Protein AF-A0A955JJM4-F1 (afdb_monomer_lite)

Secondary structure (DSSP, 8-state):
--------BHHHHHHTTTT-HHHHHHHHTS-HHHHHTS-SSBPPHHHHHHIIIII-GGGT--S--

Structure (mmCIF, N/CA/C/O backbone):
data_AF-A0A955JJM4-F1
#
_entry.id   AF-A0A955JJM4-F1
#
loop_
_atom_site.group_PDB
_atom_site.id
_atom_site.type_symbol
_atom_site.label_atom_id
_atom_site.label_alt_id
_atom_site.label_comp_id
_atom_site.label_asym_id
_atom_site.label_entity_id
_atom_site.label_seq_id
_atom_site.pdbx_PDB_ins_code
_atom_site.Cartn_x
_atom_site.Cartn_y
_atom_site.Cartn_z
_atom_site.occupancy
_atom_site.B_iso_or_equiv
_atom_site.auth_seq_id
_atom_site.auth_comp_id
_atom_site.auth_asym_id
_atom_site.auth_atom_id
_atom_site.pdbx_PDB_model_num
ATOM 1 N N . MET A 1 1 ? 0.713 16.142 19.467 1.00 34.50 1 MET A N 1
ATOM 2 C CA . MET A 1 1 ? -0.360 15.129 19.449 1.00 34.50 1 MET A CA 1
ATOM 3 C C . MET A 1 1 ? 0.081 14.056 18.476 1.00 34.50 1 MET A C 1
ATOM 5 O O . MET A 1 1 ? 0.160 14.349 17.292 1.00 34.50 1 MET A O 1
ATOM 9 N N . ALA A 1 2 ? 0.521 12.896 18.968 1.00 42.59 2 ALA A N 1
ATOM 10 C CA . ALA A 1 2 ? 0.891 11.789 18.094 1.00 42.59 2 ALA A CA 1
ATOM 11 C C . ALA A 1 2 ? -0.415 11.175 17.595 1.00 42.59 2 ALA A C 1
ATOM 13 O O . ALA A 1 2 ? -1.099 10.481 18.338 1.00 42.59 2 ALA A O 1
ATOM 14 N N . THR A 1 3 ? -0.828 11.530 16.383 1.00 45.69 3 THR A N 1
ATOM 15 C CA . THR A 1 3 ? -1.877 10.787 15.699 1.00 45.69 3 THR A CA 1
ATOM 16 C C . THR A 1 3 ? -1.301 9.404 15.427 1.00 45.69 3 THR A C 1
ATOM 18 O O . THR A 1 3 ? -0.444 9.246 14.561 1.00 45.69 3 THR A O 1
ATOM 21 N N . GLU A 1 4 ? -1.709 8.412 16.219 1.00 56.72 4 GLU A N 1
ATOM 22 C CA . GLU A 1 4 ? -1.469 6.994 15.946 1.00 56.72 4 GLU A CA 1
ATOM 23 C C . GLU A 1 4 ? -2.177 6.643 14.631 1.00 56.72 4 GLU A C 1
ATOM 25 O O . GLU A 1 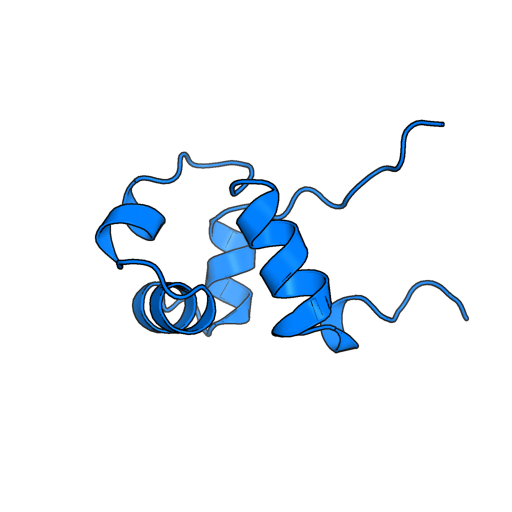4 ? -3.299 6.143 14.595 1.00 56.72 4 GLU A O 1
ATOM 30 N N . GLN A 1 5 ? -1.556 6.997 13.504 1.00 56.34 5 GLN A N 1
ATOM 31 C CA . GLN A 1 5 ? -2.000 6.514 12.211 1.00 56.34 5 GLN A CA 1
ATOM 32 C C . GLN A 1 5 ? -1.819 4.989 12.228 1.00 56.34 5 GLN A C 1
ATOM 34 O O . GLN A 1 5 ? -0.726 4.521 12.557 1.00 56.34 5 GLN A O 1
ATOM 39 N N . PRO A 1 6 ? -2.837 4.186 11.873 1.00 63.91 6 PRO A N 1
ATOM 40 C CA . PRO A 1 6 ? -2.677 2.754 11.776 1.00 63.91 6 PRO A CA 1
ATOM 41 C C . PRO A 1 6 ? -1.643 2.471 10.709 1.00 63.91 6 PRO A C 1
ATOM 43 O O . PRO A 1 6 ? -1.763 2.855 9.541 1.00 63.91 6 PRO A O 1
ATOM 46 N N . ILE A 1 7 ? -0.614 1.783 11.155 1.00 76.69 7 ILE A N 1
ATOM 47 C CA . ILE A 1 7 ? 0.470 1.327 10.323 1.00 76.69 7 ILE A CA 1
ATOM 48 C C . ILE A 1 7 ? -0.072 0.130 9.535 1.00 76.69 7 ILE A C 1
ATOM 50 O O . ILE A 1 7 ? -0.134 -0.981 10.053 1.00 76.69 7 ILE A O 1
ATOM 54 N N . ILE A 1 8 ? -0.511 0.356 8.291 1.00 86.19 8 ILE A N 1
ATOM 55 C CA . ILE A 1 8 ? -0.916 -0.737 7.397 1.00 86.19 8 ILE A CA 1
ATOM 56 C C . ILE A 1 8 ? 0.349 -1.398 6.864 1.00 86.19 8 ILE A C 1
ATOM 58 O O . ILE A 1 8 ? 1.179 -0.766 6.206 1.00 86.19 8 ILE A O 1
ATOM 62 N N . THR A 1 9 ? 0.490 -2.689 7.129 1.00 90.25 9 THR A N 1
ATOM 63 C CA . THR A 1 9 ? 1.575 -3.490 6.564 1.00 90.25 9 THR A CA 1
ATOM 64 C C . THR A 1 9 ? 1.281 -3.900 5.123 1.00 90.25 9 THR A C 1
ATOM 66 O O . THR A 1 9 ? 0.126 -3.961 4.697 1.00 90.25 9 THR A O 1
ATOM 69 N N . LYS A 1 10 ? 2.325 -4.233 4.355 1.00 89.19 10 LYS A N 1
ATOM 70 C CA . LYS A 1 10 ? 2.186 -4.767 2.988 1.00 89.19 10 LYS A CA 1
ATOM 71 C C . LYS A 1 10 ? 1.207 -5.938 2.922 1.00 89.19 10 LYS A C 1
ATOM 73 O O . LYS A 1 10 ? 0.375 -5.968 2.021 1.00 89.19 10 LYS A O 1
ATOM 78 N N . GLN A 1 11 ? 1.287 -6.865 3.876 1.00 88.25 11 GLN A N 1
ATOM 79 C CA . GLN A 1 11 ? 0.416 -8.037 3.906 1.00 88.25 11 GLN A CA 1
ATOM 80 C C . GLN A 1 11 ? -1.044 -7.643 4.135 1.00 88.25 11 GLN A C 1
ATOM 82 O O . GLN A 1 11 ? -1.894 -8.012 3.338 1.00 88.25 11 GLN A O 1
ATOM 87 N N . GLN A 1 12 ? -1.326 -6.789 5.123 1.00 88.69 12 GLN A N 1
ATOM 88 C CA . GLN A 1 12 ? -2.685 -6.288 5.358 1.00 88.69 12 GLN A CA 1
ATOM 89 C C . GLN A 1 12 ? -3.246 -5.554 4.136 1.00 88.69 12 GLN A C 1
ATOM 91 O O . GLN A 1 12 ? -4.399 -5.757 3.762 1.00 88.69 12 GLN A O 1
ATOM 96 N N . ALA A 1 13 ? -2.427 -4.731 3.476 1.00 88.25 13 ALA A N 1
ATOM 97 C CA . ALA A 1 13 ? -2.832 -4.054 2.250 1.00 88.25 13 ALA A CA 1
ATOM 98 C C . ALA A 1 13 ? -3.130 -5.043 1.117 1.00 88.25 13 ALA A C 1
ATOM 100 O O . ALA A 1 13 ? -4.024 -4.791 0.319 1.00 88.25 13 ALA A O 1
ATOM 101 N N . LEU A 1 14 ? -2.405 -6.158 1.022 1.00 90.12 14 LEU A N 1
ATOM 102 C CA . LEU A 1 14 ? -2.691 -7.211 0.050 1.00 90.12 14 LEU A CA 1
ATOM 103 C C . LEU A 1 14 ? -3.975 -7.962 0.404 1.00 90.12 14 LEU A C 1
ATOM 105 O O . LEU A 1 14 ? -4.804 -8.169 -0.480 1.00 90.12 14 LEU A O 1
ATOM 109 N N . ASP A 1 15 ? -4.167 -8.315 1.672 1.00 90.12 15 ASP A N 1
ATOM 110 C CA . ASP A 1 15 ? -5.337 -9.049 2.161 1.00 90.12 15 ASP A CA 1
ATOM 111 C C . ASP A 1 15 ? -6.635 -8.258 1.927 1.00 90.12 15 ASP A C 1
ATOM 113 O O . ASP A 1 15 ? -7.640 -8.826 1.504 1.00 90.12 15 ASP A O 1
ATOM 117 N N . MET A 1 16 ? -6.594 -6.923 2.048 1.00 87.56 16 MET A N 1
ATOM 118 C CA . MET A 1 16 ? -7.710 -6.032 1.682 1.00 87.56 16 MET A CA 1
ATOM 119 C C . MET A 1 16 ? -8.139 -6.145 0.207 1.00 87.56 16 MET A C 1
ATOM 121 O O . MET A 1 16 ? -9.246 -5.716 -0.136 1.00 87.56 16 MET A O 1
ATOM 125 N N . TYR A 1 17 ? -7.278 -6.688 -0.658 1.00 89.00 17 TYR A N 1
ATOM 126 C CA . TYR A 1 17 ? -7.496 -6.908 -2.091 1.00 89.00 17 TYR A CA 1
ATOM 127 C C . TYR A 1 17 ? -7.383 -8.395 -2.467 1.00 89.00 17 TYR A C 1
ATOM 129 O O . TYR A 1 17 ? -6.893 -8.725 -3.552 1.00 89.00 17 TYR A O 1
ATOM 137 N N . ASP A 1 18 ? -7.834 -9.294 -1.589 1.00 86.69 18 ASP A N 1
ATOM 138 C CA . ASP A 1 18 ? -7.843 -10.752 -1.794 1.00 86.69 18 ASP A CA 1
ATOM 139 C C . ASP A 1 18 ? -6.435 -11.345 -2.009 1.00 86.69 18 ASP A C 1
ATOM 141 O O . ASP A 1 18 ? -6.232 -12.237 -2.834 1.00 86.69 18 ASP A O 1
ATOM 145 N N . GLY A 1 19 ? -5.418 -10.774 -1.359 1.00 86.69 19 GLY A N 1
ATOM 146 C CA . GLY A 1 19 ? -4.014 -11.149 -1.554 1.00 86.69 19 GLY A CA 1
ATOM 147 C C . GLY A 1 19 ? -3.441 -10.734 -2.918 1.00 86.69 19 GLY A C 1
ATOM 148 O O . GLY A 1 19 ? -2.331 -11.129 -3.283 1.00 86.69 19 GLY A O 1
ATOM 149 N N . ASN A 1 20 ? -4.172 -9.945 -3.715 1.00 89.25 20 ASN A N 1
ATOM 150 C CA . ASN A 1 20 ? -3.803 -9.659 -5.096 1.00 89.25 20 ASN A CA 1
ATOM 151 C C . ASN A 1 20 ? -3.078 -8.313 -5.252 1.00 89.25 20 ASN A C 1
ATOM 153 O O . ASN A 1 20 ? -3.684 -7.252 -5.430 1.00 89.25 20 ASN A O 1
ATOM 157 N N . GLY A 1 21 ? -1.746 -8.376 -5.327 1.00 90.38 21 GLY A N 1
ATOM 158 C CA . GLY A 1 21 ? -0.900 -7.195 -5.536 1.00 90.38 21 GLY A CA 1
ATOM 159 C C . GLY A 1 21 ? -1.144 -6.440 -6.848 1.00 90.38 21 GLY A C 1
ATOM 160 O O . GLY A 1 21 ? -0.852 -5.250 -6.923 1.00 90.38 21 GLY A O 1
ATOM 161 N N . ALA A 1 22 ? -1.709 -7.079 -7.881 1.00 91.56 22 ALA A N 1
ATOM 162 C CA . ALA A 1 22 ? -2.067 -6.383 -9.118 1.00 91.56 22 ALA A CA 1
ATOM 163 C C . ALA A 1 22 ? -3.348 -5.547 -8.957 1.00 91.56 22 ALA A C 1
ATOM 165 O O . ALA A 1 22 ? -3.419 -4.442 -9.496 1.00 91.56 22 ALA A O 1
ATOM 166 N N . LYS A 1 23 ? -4.337 -6.040 -8.193 1.00 91.19 23 LYS A N 1
ATOM 167 C CA . LYS A 1 23 ? -5.535 -5.261 -7.836 1.00 91.19 23 LYS A CA 1
ATOM 168 C C . LYS A 1 23 ? -5.153 -4.052 -6.981 1.00 91.19 23 LYS A C 1
ATOM 170 O O . LYS A 1 23 ? -5.547 -2.937 -7.311 1.00 91.19 23 LYS A O 1
ATOM 175 N N . LEU A 1 24 ? -4.319 -4.265 -5.961 1.00 91.62 24 LEU A N 1
ATOM 176 C CA . LEU A 1 24 ? -3.806 -3.197 -5.102 1.00 91.62 24 LEU A CA 1
ATOM 177 C C . LEU A 1 24 ? -3.045 -2.130 -5.906 1.00 91.62 24 LEU A C 1
ATOM 179 O O . LEU A 1 24 ? -3.309 -0.940 -5.758 1.00 91.62 24 LEU A O 1
ATOM 183 N N . ALA A 1 25 ? -2.146 -2.545 -6.805 1.00 93.06 25 ALA A N 1
ATOM 184 C CA . ALA A 1 25 ? -1.398 -1.622 -7.656 1.00 93.06 25 ALA A CA 1
ATOM 185 C C . ALA A 1 25 ? -2.323 -0.762 -8.533 1.00 93.06 25 ALA A C 1
ATOM 187 O O . ALA A 1 25 ? -2.152 0.454 -8.596 1.00 93.06 25 ALA A O 1
ATOM 188 N N . ARG A 1 26 ? -3.346 -1.373 -9.150 1.00 91.62 26 ARG A N 1
ATOM 189 C CA . ARG A 1 26 ? -4.352 -0.652 -9.948 1.00 91.62 26 ARG A CA 1
ATOM 190 C C . ARG A 1 26 ? -5.131 0.357 -9.110 1.00 91.62 26 ARG A C 1
ATOM 192 O O . ARG A 1 26 ? -5.261 1.502 -9.526 1.00 91.62 26 ARG A O 1
ATOM 199 N N . ALA A 1 27 ? -5.592 -0.040 -7.927 1.00 90.00 27 ALA A N 1
ATOM 200 C CA . ALA A 1 27 ? -6.339 0.837 -7.028 1.00 90.00 27 ALA A CA 1
ATOM 201 C C . ALA A 1 27 ? -5.490 2.035 -6.559 1.00 90.00 27 ALA A C 1
ATOM 203 O O . ALA A 1 27 ? -5.944 3.178 -6.513 1.00 90.00 27 ALA A O 1
ATOM 204 N N . LEU A 1 28 ? -4.206 1.796 -6.295 1.00 90.00 28 LEU A N 1
ATOM 205 C CA . LEU A 1 28 ? -3.255 2.838 -5.920 1.00 90.00 28 LEU A CA 1
ATOM 206 C C . LEU A 1 28 ? -2.752 3.679 -7.099 1.00 90.00 28 LEU A C 1
ATOM 208 O O . LEU A 1 28 ? -2.120 4.710 -6.864 1.00 90.00 28 LEU A O 1
ATOM 212 N N . ASN A 1 29 ? -3.090 3.315 -8.337 1.00 91.12 29 ASN A N 1
ATOM 213 C CA . ASN A 1 29 ? -2.544 3.895 -9.563 1.00 91.12 29 ASN A CA 1
ATOM 214 C C . ASN A 1 29 ? -1.004 3.825 -9.615 1.00 91.12 29 ASN A C 1
ATOM 216 O O . ASN A 1 29 ? -0.325 4.805 -9.908 1.00 91.12 29 ASN A O 1
ATOM 220 N N . THR A 1 30 ? -0.454 2.662 -9.269 1.00 92.00 30 THR A N 1
ATOM 221 C CA . THR A 1 30 ? 0.980 2.351 -9.320 1.00 92.00 30 THR A CA 1
ATOM 222 C C . THR A 1 30 ? 1.215 1.035 -10.066 1.00 92.00 30 THR A C 1
ATOM 224 O O . THR A 1 30 ? 0.283 0.375 -10.528 1.00 92.00 30 THR A O 1
ATOM 227 N N . THR A 1 31 ? 2.473 0.626 -10.204 1.00 92.38 31 THR A N 1
ATOM 228 C CA . THR A 1 31 ? 2.844 -0.632 -10.854 1.00 92.38 31 THR A CA 1
ATOM 229 C C . THR A 1 31 ? 2.933 -1.782 -9.852 1.00 92.38 31 THR A C 1
ATOM 231 O O . THR A 1 31 ? 3.233 -1.606 -8.670 1.00 92.38 31 THR A O 1
ATOM 234 N N . ARG A 1 32 ? 2.737 -3.013 -10.339 1.00 91.12 32 ARG A N 1
ATOM 235 C CA . ARG A 1 32 ? 2.924 -4.230 -9.531 1.00 91.12 32 ARG A CA 1
ATOM 236 C C . ARG A 1 32 ? 4.350 -4.348 -8.980 1.00 91.12 32 ARG A C 1
ATOM 238 O O . ARG A 1 32 ? 4.535 -4.838 -7.873 1.00 91.12 32 ARG A O 1
ATOM 245 N N . GLN A 1 33 ? 5.344 -3.883 -9.740 1.00 91.62 33 GLN A N 1
ATOM 246 C CA . GLN A 1 33 ? 6.746 -3.842 -9.314 1.00 91.62 33 GLN A CA 1
ATOM 247 C C . GLN A 1 33 ? 6.941 -2.911 -8.114 1.00 91.62 33 GLN A C 1
ATOM 249 O O . GLN A 1 33 ? 7.644 -3.283 -7.181 1.00 91.62 33 GLN A O 1
ATOM 254 N N . CYS A 1 34 ? 6.266 -1.756 -8.091 1.00 90.12 34 CYS A N 1
ATOM 255 C CA . CYS A 1 34 ? 6.295 -0.845 -6.948 1.00 90.12 34 CYS A CA 1
ATOM 256 C C . CYS A 1 34 ? 5.753 -1.522 -5.680 1.00 90.12 34 CYS A C 1
ATOM 258 O O . CYS A 1 34 ? 6.430 -1.518 -4.657 1.00 90.12 34 CYS A O 1
ATOM 260 N N . VAL A 1 35 ? 4.593 -2.185 -5.770 1.00 89.56 35 VAL A N 1
ATOM 261 C CA . VAL A 1 35 ? 4.003 -2.941 -4.646 1.00 89.56 35 VAL A CA 1
ATOM 262 C C . VAL A 1 35 ? 4.914 -4.088 -4.196 1.00 89.56 35 VAL A C 1
ATOM 264 O O . VAL A 1 35 ? 5.083 -4.328 -3.002 1.00 89.56 35 VAL A O 1
ATOM 267 N N . SER A 1 36 ? 5.542 -4.796 -5.139 1.00 89.94 36 SER A N 1
ATOM 268 C CA . SER A 1 36 ? 6.470 -5.887 -4.826 1.00 89.94 36 SER A CA 1
ATOM 269 C C . SER A 1 36 ? 7.733 -5.400 -4.115 1.00 89.94 36 SER A C 1
ATOM 271 O O . SER A 1 36 ? 8.242 -6.119 -3.257 1.00 89.94 36 SER A O 1
ATOM 273 N N . ALA A 1 37 ? 8.218 -4.203 -4.458 1.00 90.75 37 ALA A N 1
ATOM 274 C CA . ALA A 1 37 ? 9.423 -3.593 -3.897 1.00 90.75 37 ALA A CA 1
ATOM 275 C C . ALA A 1 37 ? 9.231 -3.032 -2.480 1.00 90.75 37 ALA A C 1
ATOM 277 O O . ALA A 1 37 ? 10.207 -2.652 -1.832 1.00 90.75 37 ALA A O 1
ATOM 278 N N . TRP A 1 38 ? 7.994 -2.966 -1.978 1.00 88.88 38 TRP A N 1
ATOM 279 C CA . TRP A 1 38 ? 7.757 -2.598 -0.588 1.00 88.88 38 TRP A CA 1
ATOM 280 C C . TRP A 1 38 ? 8.399 -3.618 0.346 1.00 88.88 38 TRP A C 1
ATOM 282 O O . TRP A 1 38 ? 8.249 -4.831 0.152 1.00 88.88 38 TRP A O 1
ATOM 292 N N . ARG A 1 39 ? 9.097 -3.100 1.360 1.00 85.69 39 ARG A N 1
ATOM 293 C CA . ARG A 1 39 ? 9.677 -3.906 2.434 1.00 85.69 39 ARG A CA 1
ATOM 294 C C . ARG A 1 39 ? 8.567 -4.612 3.208 1.00 85.69 39 ARG A C 1
ATOM 296 O O . ARG A 1 39 ? 7.439 -4.121 3.273 1.00 85.69 39 ARG A O 1
ATOM 303 N N . ASP A 1 40 ? 8.909 -5.743 3.808 1.00 77.00 40 ASP A N 1
ATOM 304 C CA . ASP A 1 40 ? 8.016 -6.438 4.729 1.00 77.00 40 ASP A CA 1
ATOM 305 C C . ASP A 1 40 ? 7.877 -5.580 5.992 1.00 77.00 40 ASP A C 1
ATOM 307 O O . ASP A 1 40 ? 8.788 -5.478 6.813 1.00 77.00 40 ASP A O 1
ATOM 311 N N . GLY A 1 41 ? 6.775 -4.834 6.059 1.00 84.56 41 GLY A N 1
ATOM 312 C CA . GLY A 1 41 ? 6.570 -3.778 7.040 1.00 84.56 41 GLY A CA 1
ATOM 313 C C . GLY A 1 41 ? 5.508 -2.770 6.593 1.00 84.56 41 GLY A C 1
ATOM 314 O O . GLY A 1 41 ? 4.652 -3.116 5.768 1.00 84.56 41 GLY A O 1
ATOM 315 N N . PRO A 1 42 ? 5.547 -1.539 7.137 1.00 87.81 42 PRO A N 1
ATOM 316 C CA . PRO A 1 42 ? 4.623 -0.469 6.781 1.00 87.81 42 PRO A CA 1
ATOM 317 C C . PRO A 1 42 ? 4.685 -0.160 5.289 1.00 87.81 42 PRO A C 1
ATOM 319 O O . PRO A 1 42 ? 5.770 0.036 4.733 1.00 87.81 42 PRO A O 1
ATOM 322 N N . ILE A 1 43 ? 3.525 -0.071 4.643 1.00 90.25 43 ILE A N 1
ATOM 323 C CA . ILE A 1 43 ? 3.460 0.511 3.303 1.00 90.25 43 ILE A CA 1
ATOM 324 C C . ILE A 1 43 ? 3.708 2.026 3.392 1.00 90.25 43 ILE A C 1
ATOM 326 O O . ILE A 1 43 ? 3.535 2.622 4.458 1.00 90.25 43 ILE A O 1
ATOM 330 N N . PRO A 1 44 ? 4.087 2.681 2.283 1.00 89.06 44 PRO A N 1
ATOM 331 C CA . PRO A 1 44 ? 4.258 4.128 2.264 1.00 89.06 44 PRO A CA 1
ATOM 332 C C . PRO A 1 44 ? 3.002 4.880 2.729 1.00 89.06 44 PRO A C 1
ATOM 334 O O . PRO A 1 44 ? 1.888 4.519 2.349 1.00 89.06 44 PRO A O 1
ATOM 337 N N . GLU A 1 45 ? 3.182 5.973 3.473 1.00 87.06 45 GLU A N 1
ATOM 338 C CA . GLU A 1 45 ? 2.080 6.766 4.046 1.00 87.06 45 GL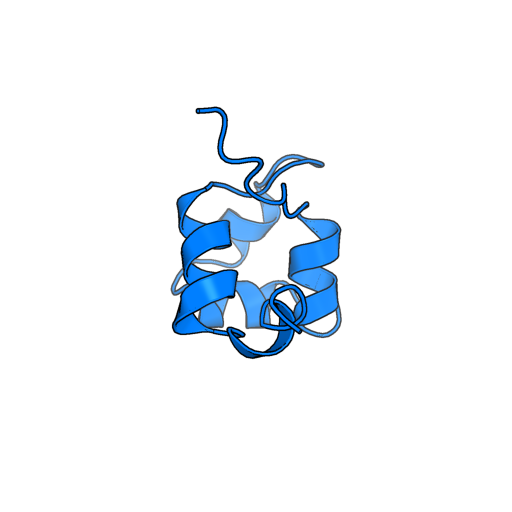U A CA 1
ATOM 339 C C . GLU A 1 45 ? 1.057 7.217 2.990 1.00 87.06 45 GLU A C 1
ATOM 341 O O . GLU A 1 45 ? -0.149 7.110 3.199 1.00 87.06 45 GLU A O 1
ATOM 346 N N . TRP A 1 46 ? 1.510 7.620 1.798 1.00 89.00 46 TRP A N 1
ATOM 347 C CA . TRP A 1 46 ? 0.613 7.998 0.699 1.00 89.00 46 TRP A CA 1
ATOM 348 C C . TRP A 1 46 ? -0.343 6.864 0.291 1.00 89.00 46 TRP A C 1
ATOM 350 O O . TRP A 1 46 ? -1.490 7.118 -0.078 1.00 89.00 46 TRP A O 1
ATOM 360 N N . ALA A 1 47 ? 0.112 5.609 0.363 1.00 89.19 47 ALA A N 1
ATOM 361 C CA . ALA A 1 47 ? -0.701 4.442 0.050 1.00 89.19 47 ALA A CA 1
ATOM 362 C C . ALA A 1 47 ? -1.677 4.147 1.193 1.00 89.19 47 ALA A C 1
ATOM 364 O O . ALA A 1 47 ? -2.839 3.852 0.921 1.00 89.19 47 ALA A O 1
ATOM 365 N N . VAL A 1 48 ? -1.238 4.305 2.450 1.00 88.38 48 VAL A N 1
ATOM 366 C CA . VAL A 1 48 ? -2.105 4.216 3.637 1.00 88.38 48 VAL A CA 1
ATOM 367 C C . VAL A 1 4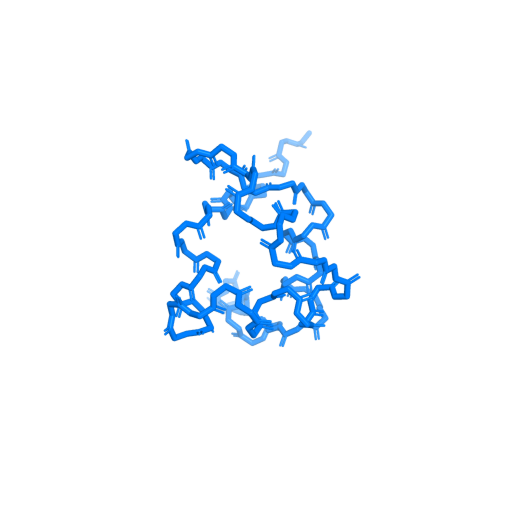8 ? -3.262 5.202 3.514 1.00 88.38 48 VAL A C 1
ATOM 369 O O . VAL A 1 48 ? -4.419 4.798 3.574 1.00 88.38 48 VAL A O 1
ATOM 372 N N . LEU A 1 49 ? -2.970 6.479 3.267 1.00 86.75 49 LEU A N 1
ATOM 373 C CA . LEU A 1 49 ? -3.985 7.526 3.143 1.00 86.75 49 LEU A CA 1
ATOM 374 C C . LEU A 1 49 ? -4.959 7.242 1.994 1.00 86.75 49 LEU A C 1
ATOM 376 O O . LEU A 1 49 ? -6.169 7.364 2.159 1.00 86.75 49 LEU A O 1
ATOM 380 N N . LYS A 1 50 ? -4.454 6.801 0.840 1.00 87.94 50 LYS A N 1
ATOM 381 C CA . LYS A 1 50 ? -5.299 6.488 -0.317 1.00 87.94 50 LYS A CA 1
ATOM 382 C C . LYS A 1 50 ? -6.208 5.285 -0.059 1.00 87.94 50 LYS A C 1
ATOM 384 O O . LYS A 1 50 ? -7.383 5.326 -0.417 1.00 87.94 50 LYS A O 1
ATOM 389 N N . ILE A 1 51 ? -5.696 4.240 0.593 1.00 86.56 51 ILE A N 1
ATOM 390 C CA . ILE A 1 51 ? -6.508 3.087 0.999 1.00 86.56 51 ILE A CA 1
ATOM 391 C C . ILE A 1 51 ? -7.590 3.525 1.987 1.00 86.56 51 ILE A C 1
ATOM 393 O O . ILE A 1 51 ? -8.752 3.192 1.779 1.00 86.56 51 ILE A O 1
ATOM 397 N N . ARG A 1 52 ? -7.224 4.309 3.005 1.00 81.62 52 ARG A N 1
ATOM 398 C CA . ARG A 1 52 ? -8.122 4.696 4.099 1.00 81.62 52 ARG A CA 1
ATOM 399 C C . ARG A 1 52 ? -9.181 5.713 3.714 1.00 81.62 52 ARG A C 1
ATOM 401 O O . ARG A 1 52 ? -10.273 5.623 4.234 1.00 81.62 52 ARG A O 1
ATOM 408 N N . PHE A 1 53 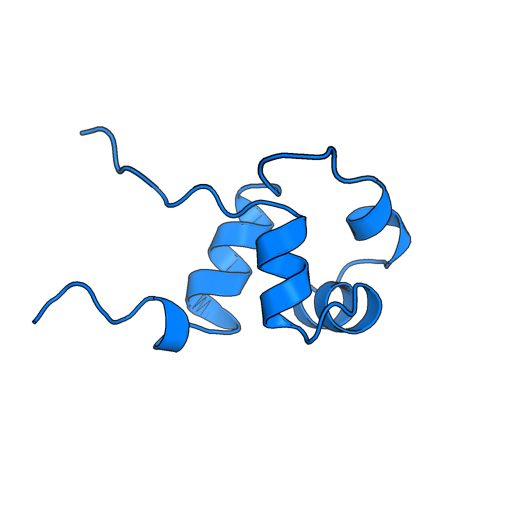? -8.885 6.676 2.850 1.00 79.19 53 PHE A N 1
ATOM 409 C CA . PHE A 1 53 ? -9.821 7.778 2.587 1.00 79.19 53 PHE A CA 1
ATOM 410 C C . PHE A 1 53 ? -10.500 7.703 1.223 1.00 79.19 53 PHE A C 1
ATOM 412 O O . PHE A 1 53 ? -11.544 8.315 1.036 1.00 79.19 53 PHE A O 1
ATOM 419 N N . ILE A 1 54 ? -9.917 6.983 0.260 1.00 79.94 54 ILE A N 1
ATOM 420 C CA . ILE A 1 54 ? -10.414 6.975 -1.123 1.00 79.94 54 ILE A CA 1
ATOM 421 C C . ILE A 1 54 ? -10.922 5.594 -1.521 1.00 79.94 54 ILE A C 1
ATOM 423 O O . ILE A 1 54 ? -11.966 5.484 -2.152 1.00 79.94 54 ILE A O 1
ATOM 427 N N . LEU A 1 55 ? -10.174 4.538 -1.199 1.00 79.81 55 LEU A N 1
ATOM 428 C CA . LEU A 1 55 ? -10.446 3.215 -1.762 1.00 79.81 55 LEU A CA 1
ATOM 429 C C . LEU A 1 55 ? -11.347 2.363 -0.874 1.00 79.81 55 LEU A C 1
ATOM 431 O O . LEU A 1 55 ? -12.211 1.664 -1.393 1.00 79.81 55 LEU A O 1
ATOM 435 N N . LYS A 1 56 ? -11.128 2.387 0.443 1.00 76.44 56 LYS A N 1
ATOM 436 C CA . LYS A 1 56 ? -11.912 1.631 1.422 1.00 76.44 56 LYS A CA 1
ATOM 437 C C . LYS A 1 56 ? -12.146 2.441 2.706 1.00 76.44 56 LYS A C 1
ATOM 439 O O . LYS A 1 56 ? -11.699 1.995 3.759 1.00 76.44 56 LYS A O 1
ATOM 444 N N . PRO A 1 57 ? -12.828 3.601 2.638 1.00 71.19 57 PRO A N 1
ATOM 445 C CA . PRO A 1 57 ? -13.174 4.379 3.831 1.00 71.19 57 PRO A CA 1
ATOM 446 C C . PRO A 1 57 ? -13.948 3.564 4.866 1.00 71.19 57 PRO A C 1
ATOM 448 O O . PRO A 1 57 ? -13.583 3.562 6.036 1.00 71.19 57 PRO A O 1
ATOM 451 N N . GLU A 1 58 ? -14.888 2.742 4.408 1.00 75.25 58 GLU A N 1
ATOM 452 C CA . GLU A 1 58 ? -15.756 1.907 5.246 1.00 75.25 58 GLU A CA 1
ATOM 453 C C . GLU A 1 58 ? -14.991 0.907 6.134 1.00 75.25 58 GLU A C 1
ATOM 455 O O . GLU A 1 58 ? -15.439 0.579 7.225 1.00 75.25 58 GLU A O 1
ATOM 460 N N . LEU A 1 59 ? -13.802 0.445 5.716 1.00 68.88 59 LEU A N 1
ATOM 461 C CA . LEU A 1 59 ? -12.973 -0.446 6.545 1.00 68.88 59 LEU A CA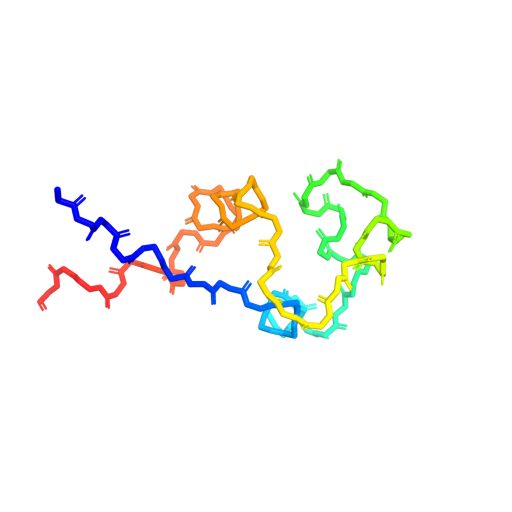 1
ATOM 462 C C . LEU A 1 59 ? -12.353 0.258 7.762 1.00 68.88 59 LEU A C 1
ATOM 464 O O . LEU A 1 59 ? -11.788 -0.406 8.628 1.00 68.88 59 LEU A O 1
ATOM 468 N N . PHE A 1 60 ? -12.390 1.589 7.797 1.00 67.12 60 PHE A N 1
ATOM 469 C CA . PHE A 1 60 ? -11.759 2.406 8.829 1.00 67.12 60 PHE A CA 1
ATOM 470 C C . PHE A 1 60 ? -12.746 3.335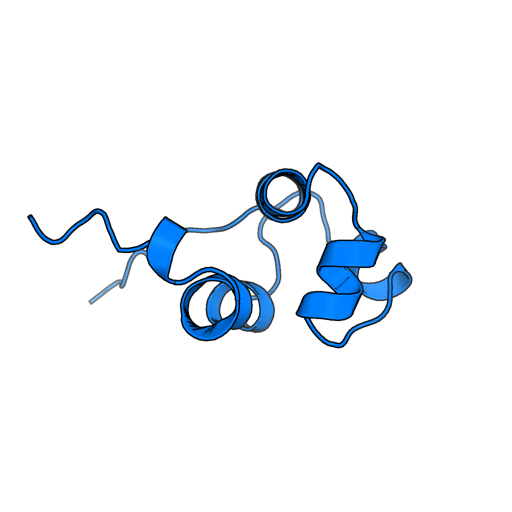 9.544 1.00 67.12 60 PHE A C 1
ATOM 472 O O . PHE A 1 60 ? -12.312 4.085 10.418 1.00 67.12 60 PHE A O 1
ATOM 479 N N . GLU A 1 61 ? -14.039 3.286 9.211 1.00 62.44 61 GLU A N 1
ATOM 480 C CA . GLU A 1 61 ? -15.083 4.104 9.847 1.00 62.44 61 GLU A CA 1
ATOM 481 C C . GLU A 1 61 ? -15.547 3.570 11.217 1.00 62.44 61 GLU A C 1
ATOM 483 O O . GLU A 1 61 ? -16.347 4.212 11.891 1.00 62.44 61 GLU A O 1
ATOM 488 N N . ASP A 1 62 ? -14.983 2.464 11.703 1.00 55.31 62 ASP A N 1
ATOM 489 C CA . ASP A 1 62 ? -15.439 1.789 12.924 1.00 55.31 62 ASP A CA 1
ATOM 490 C C . ASP A 1 62 ? -14.628 2.165 14.185 1.00 55.31 62 ASP A C 1
ATOM 492 O O . ASP A 1 62 ? -14.055 1.322 14.874 1.00 55.31 62 ASP A O 1
ATOM 496 N N . SER A 1 63 ? -14.504 3.465 14.474 1.00 52.03 63 SER A N 1
ATOM 497 C CA . SER A 1 63 ? -13.944 3.938 15.758 1.00 52.03 63 SER A CA 1
ATOM 498 C C . SER A 1 63 ? -14.524 5.282 16.223 1.00 52.03 63 SER A C 1
ATOM 500 O O . SER A 1 63 ? -13.824 6.080 16.852 1.00 52.03 63 SER A O 1
ATOM 502 N N . ALA A 1 64 ? -15.792 5.558 15.908 1.00 48.91 64 ALA A N 1
ATOM 503 C CA . ALA A 1 64 ? -16.498 6.749 16.395 1.00 48.91 64 ALA A CA 1
ATOM 504 C C . ALA A 1 64 ? -17.935 6.471 16.886 1.00 48.91 64 ALA A C 1
ATOM 506 O O . ALA A 1 64 ? -18.749 7.395 16.903 1.00 48.91 64 ALA A O 1
ATOM 507 N N . ALA A 1 65 ? -18.242 5.232 17.288 1.00 43.59 65 ALA A N 1
ATOM 508 C CA . ALA A 1 65 ? -19.492 4.879 17.969 1.00 43.59 65 ALA A CA 1
ATOM 509 C C . ALA A 1 65 ? -19.238 4.529 19.440 1.00 43.59 65 ALA A C 1
ATOM 511 O O . ALA A 1 65 ? -18.277 3.771 19.704 1.00 43.59 65 ALA A O 1
#

Sequence (65 aa):
MATEQPIITKQQALDMYDGNGAKLARALNTTRQCVSAWRDGPIPEWAVLKIRFILKPELFEDSAA

Foldseek 3Di:
DPPPQPQQFLQNLCVVVVVDLCSLCVQLVHDSVLSVPDDGGGDDPSSSCSCCPPVCVVVVPPPDD

pLDDT: mean 80.53, std 14.82, range [34.5, 93.06]

Radius of gyration: 11.91 Å; chains: 1; bounding box: 29×26×30 Å